Protein AF-A0A5K0W390-F1 (afdb_monomer_lite)

Organism: NCBI:txid210225

Structure (mmCIF, N/CA/C/O backbone):
data_AF-A0A5K0W390-F1
#
_entry.id   AF-A0A5K0W390-F1
#
loop_
_atom_site.group_PDB
_atom_site.id
_atom_site.type_symbol
_atom_site.label_atom_id
_atom_site.label_alt_id
_atom_site.label_comp_id
_atom_site.label_asym_id
_atom_site.label_entity_id
_atom_site.label_seq_id
_atom_site.pdbx_PDB_ins_code
_atom_site.Cartn_x
_atom_site.Cartn_y
_atom_site.Cartn_z
_atom_site.occupancy
_atom_site.B_iso_or_equiv
_atom_site.auth_seq_id
_atom_site.auth_comp_id
_atom_site.auth_asym_id
_atom_site.auth_atom_id
_atom_site.pdbx_PDB_model_num
ATOM 1 N N . THR A 1 1 ? -20.687 0.571 27.666 1.00 87.81 1 THR A N 1
ATOM 2 C CA . THR A 1 1 ? -21.795 1.548 27.859 1.00 87.81 1 THR A CA 1
ATOM 3 C C . THR A 1 1 ? -22.524 1.811 26.533 1.00 87.81 1 THR A C 1
ATOM 5 O O . THR A 1 1 ? -22.060 1.331 25.507 1.00 87.81 1 THR A O 1
ATOM 8 N N . GLN A 1 2 ? -23.682 2.501 26.506 1.00 90.50 2 GLN A N 1
ATOM 9 C CA . GLN A 1 2 ? -24.361 2.877 25.236 1.00 90.50 2 GLN A CA 1
ATOM 10 C C . GLN A 1 2 ? -23.460 3.756 24.348 1.00 90.50 2 GLN A C 1
ATOM 12 O O . GLN A 1 2 ? -23.433 3.596 23.133 1.00 90.50 2 GLN A O 1
ATOM 17 N N . HIS A 1 3 ? -22.676 4.632 24.976 1.00 93.00 3 HIS A N 1
ATOM 18 C CA . HIS A 1 3 ? -21.728 5.512 24.301 1.00 93.00 3 HIS A CA 1
ATOM 19 C C . HIS A 1 3 ? -20.645 4.728 23.542 1.00 93.00 3 HIS A C 1
ATOM 21 O O . HIS A 1 3 ? -20.523 4.884 22.333 1.00 93.00 3 HIS A O 1
ATOM 27 N N . GLU A 1 4 ? -19.980 3.776 24.206 1.00 94.00 4 GLU A N 1
ATOM 28 C CA . GLU A 1 4 ? -18.974 2.905 23.572 1.00 94.00 4 GLU A CA 1
ATOM 29 C C . GLU A 1 4 ? -19.525 2.124 22.370 1.00 94.00 4 GLU A C 1
ATOM 31 O O . GLU A 1 4 ? -18.810 1.885 21.402 1.00 94.00 4 GLU A O 1
ATOM 36 N N . ARG A 1 5 ? -20.800 1.703 22.405 1.00 93.69 5 ARG A N 1
ATOM 37 C CA . ARG A 1 5 ? -21.420 0.997 21.269 1.00 93.69 5 ARG A CA 1
ATOM 38 C C . ARG A 1 5 ? -21.582 1.910 20.059 1.00 93.69 5 ARG A C 1
ATOM 40 O O . ARG A 1 5 ? -21.376 1.458 18.936 1.00 93.69 5 ARG A O 1
ATOM 47 N N . HIS A 1 6 ? -21.949 3.168 20.288 1.00 95.31 6 HIS A N 1
ATOM 48 C CA . HIS A 1 6 ? -22.072 4.158 19.226 1.00 95.31 6 HIS A CA 1
ATOM 49 C C . HIS A 1 6 ? -20.707 4.501 18.624 1.00 95.31 6 HIS A C 1
ATOM 51 O O . HIS A 1 6 ? -20.556 4.452 17.406 1.00 95.31 6 HIS A O 1
ATOM 57 N N . GLU A 1 7 ? -19.702 4.745 19.467 1.00 97.50 7 GLU A N 1
ATOM 58 C CA . GLU A 1 7 ? -18.324 4.983 19.022 1.00 97.50 7 GLU A CA 1
ATOM 59 C C . GLU A 1 7 ? -17.773 3.787 18.237 1.00 97.50 7 GLU A C 1
ATOM 61 O O . GLU A 1 7 ? -17.202 3.950 17.162 1.00 97.50 7 GLU A O 1
ATOM 66 N N . ASN A 1 8 ? -18.006 2.558 18.708 1.00 97.00 8 ASN A N 1
ATOM 67 C CA . ASN A 1 8 ? -17.558 1.363 17.998 1.00 97.00 8 ASN A CA 1
ATOM 68 C C . ASN A 1 8 ? -18.234 1.212 16.626 1.00 97.00 8 ASN A C 1
ATOM 70 O O . ASN A 1 8 ? -17.583 0.795 15.671 1.00 97.00 8 ASN A O 1
ATOM 74 N N . ALA A 1 9 ? -19.518 1.563 16.507 1.00 97.31 9 ALA A N 1
ATOM 75 C CA . ALA A 1 9 ? -20.226 1.546 15.228 1.00 97.31 9 ALA A CA 1
ATOM 76 C C . ALA A 1 9 ? -19.663 2.587 14.246 1.00 97.31 9 ALA A C 1
ATOM 78 O O . ALA A 1 9 ? -19.471 2.273 13.072 1.00 97.31 9 ALA A O 1
ATOM 79 N N . GLN A 1 10 ? -19.342 3.791 14.726 1.00 97.69 10 GLN A N 1
ATOM 80 C CA . GLN A 1 10 ? -18.704 4.832 13.915 1.00 97.69 10 GLN A CA 1
ATOM 81 C C . GLN A 1 10 ? -17.316 4.400 13.430 1.00 97.69 10 GLN A C 1
ATOM 83 O O . GLN A 1 10 ? -17.037 4.468 12.235 1.00 97.69 10 GLN A O 1
ATOM 88 N N . LEU A 1 11 ? -16.481 3.873 14.331 1.00 98.25 11 LEU A N 1
ATOM 89 C CA . LEU A 1 11 ? -15.142 3.387 13.990 1.00 98.25 11 LEU A CA 1
ATOM 90 C C . LEU A 1 11 ? -15.183 2.244 12.968 1.00 98.25 11 LEU A C 1
ATOM 92 O O . LEU A 1 11 ? -14.330 2.180 12.088 1.00 98.25 11 LEU A O 1
ATOM 96 N N . ARG A 1 12 ? -16.175 1.346 13.049 1.00 98.00 12 ARG A N 1
ATOM 97 C CA . ARG A 1 12 ? -16.362 0.281 12.048 1.00 98.00 12 ARG A CA 1
ATOM 98 C C . ARG A 1 12 ? -16.700 0.841 10.673 1.00 98.00 12 ARG A C 1
ATOM 100 O O . ARG A 1 12 ? -16.076 0.427 9.703 1.00 98.00 12 ARG A O 1
ATOM 107 N N . ALA A 1 13 ? -17.623 1.798 10.602 1.00 98.12 13 ALA A N 1
ATOM 108 C CA . ALA A 1 13 ? -17.988 2.441 9.342 1.00 98.12 13 ALA A CA 1
ATOM 109 C C . ALA A 1 13 ? -16.798 3.185 8.709 1.00 98.12 13 ALA A C 1
ATOM 111 O O . ALA A 1 13 ? -16.589 3.124 7.498 1.00 98.12 13 ALA A O 1
ATOM 112 N N . GLU A 1 14 ? -15.978 3.854 9.524 1.00 98.19 14 GLU A N 1
ATOM 113 C CA . GLU A 1 14 ? -14.753 4.501 9.048 1.00 98.19 14 GLU A CA 1
ATOM 114 C C . GLU A 1 14 ? -13.717 3.476 8.570 1.00 98.19 14 GLU A C 1
ATOM 116 O O . GLU A 1 14 ? -13.109 3.657 7.515 1.00 98.19 14 GLU A O 1
ATOM 121 N N . ASN A 1 15 ? -13.558 2.361 9.289 1.00 98.25 15 ASN A N 1
ATOM 122 C CA . ASN A 1 15 ? -12.651 1.289 8.889 1.00 98.25 15 ASN A CA 1
ATOM 123 C C . ASN A 1 15 ? -13.057 0.672 7.543 1.00 98.25 15 ASN A C 1
ATOM 125 O O . ASN A 1 15 ? -12.205 0.489 6.679 1.00 98.25 15 ASN A O 1
ATOM 129 N N . GLU A 1 16 ? -14.349 0.412 7.335 1.00 98.38 16 GLU A N 1
ATOM 130 C CA . GLU A 1 16 ? -14.874 -0.089 6.060 1.00 98.38 16 GLU A CA 1
ATOM 131 C C . GLU A 1 16 ? -14.594 0.885 4.911 1.00 98.38 16 GLU A C 1
ATOM 133 O O . GLU A 1 16 ? -14.136 0.474 3.841 1.00 98.38 16 GLU A O 1
ATOM 138 N N . LYS A 1 17 ? -14.783 2.189 5.143 1.00 98.25 17 LYS A N 1
ATOM 139 C CA . LYS A 1 17 ? -14.450 3.223 4.158 1.00 98.25 17 LYS A CA 1
ATOM 140 C C . LYS A 1 17 ? -12.957 3.216 3.816 1.00 98.25 17 LYS A C 1
ATOM 142 O O . LYS A 1 17 ? -12.600 3.202 2.638 1.00 98.25 17 LYS A O 1
ATOM 147 N N . LEU A 1 18 ? -12.093 3.184 4.830 1.00 98.12 18 LEU A N 1
ATOM 148 C CA . LEU A 1 18 ? -10.641 3.146 4.646 1.00 98.12 18 LEU A CA 1
ATOM 149 C C . LEU A 1 18 ? -10.192 1.876 3.914 1.00 98.12 18 LEU A C 1
ATOM 151 O O . LEU A 1 18 ? -9.310 1.943 3.061 1.00 98.12 18 LEU A O 1
ATOM 155 N N . GLN A 1 19 ? -10.803 0.724 4.199 1.00 97.94 19 GLN A N 1
ATOM 156 C CA . GLN A 1 19 ? -10.515 -0.523 3.489 1.00 97.94 19 GLN A CA 1
ATOM 157 C C . GLN A 1 19 ? -10.897 -0.435 2.007 1.00 97.94 19 GLN A C 1
ATOM 159 O O . GLN A 1 19 ? -10.106 -0.843 1.154 1.00 97.94 19 GLN A O 1
ATOM 164 N N . ALA A 1 20 ? -12.061 0.139 1.692 1.00 97.56 20 ALA A N 1
ATOM 165 C CA . ALA A 1 20 ? -12.493 0.348 0.312 1.00 97.56 20 ALA A CA 1
ATOM 166 C C . ALA A 1 20 ? -11.547 1.295 -0.449 1.00 97.56 20 ALA A C 1
ATOM 168 O O . ALA A 1 20 ? -11.170 1.021 -1.588 1.00 97.56 20 ALA A O 1
ATOM 169 N N . GLU A 1 21 ? -11.109 2.386 0.181 1.00 96.38 21 GLU A N 1
ATOM 170 C CA . GLU A 1 21 ? -10.116 3.296 -0.401 1.00 96.38 21 GLU A CA 1
ATOM 171 C C . GLU A 1 21 ? -8.760 2.604 -0.601 1.00 96.38 21 GLU A C 1
ATOM 173 O O . GLU A 1 21 ? -8.168 2.704 -1.675 1.00 96.38 21 GLU A O 1
ATOM 178 N N . ASN A 1 22 ? -8.291 1.836 0.386 1.00 94.56 22 ASN A N 1
ATOM 179 C CA . ASN A 1 22 ? -7.032 1.098 0.295 1.00 94.56 22 ASN A CA 1
ATOM 180 C C . ASN A 1 22 ? -7.039 0.080 -0.855 1.00 94.56 22 ASN A C 1
ATOM 182 O O . ASN A 1 22 ? -6.048 -0.036 -1.576 1.00 94.56 22 ASN A O 1
ATOM 186 N N . MET A 1 23 ? -8.157 -0.624 -1.053 1.00 91.5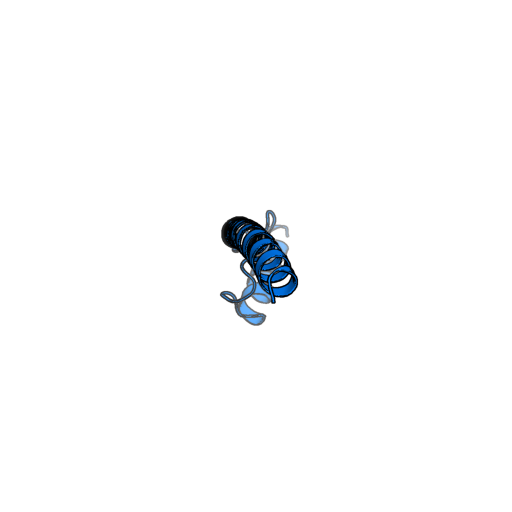6 23 MET A N 1
ATOM 187 C CA . MET A 1 23 ? -8.339 -1.545 -2.175 1.00 91.56 23 MET A CA 1
ATOM 188 C C . MET A 1 23 ? -8.232 -0.811 -3.516 1.00 91.56 23 MET A C 1
ATOM 190 O O . MET A 1 23 ? -7.440 -1.208 -4.367 1.00 91.56 23 MET A O 1
ATOM 194 N N . ARG A 1 24 ? -8.932 0.321 -3.665 1.00 92.56 24 ARG A N 1
ATOM 195 C CA . ARG A 1 24 ? -8.868 1.147 -4.882 1.00 92.56 24 ARG A CA 1
ATOM 196 C C . ARG A 1 24 ? -7.457 1.654 -5.175 1.00 92.56 24 ARG A C 1
ATOM 198 O O . ARG A 1 24 ? -7.037 1.657 -6.329 1.00 92.56 24 ARG A O 1
ATOM 205 N N . TYR A 1 25 ? -6.711 2.076 -4.153 1.00 86.69 25 TYR A N 1
ATOM 206 C CA . TYR A 1 25 ? -5.322 2.502 -4.335 1.00 86.69 25 TYR A CA 1
ATOM 207 C C . TYR A 1 25 ? -4.415 1.349 -4.758 1.00 86.69 25 TYR A C 1
ATOM 209 O O . TYR A 1 25 ? -3.586 1.533 -5.644 1.00 86.69 25 TYR A O 1
ATOM 217 N N . LYS A 1 26 ? -4.581 0.160 -4.171 1.00 84.38 26 LYS A N 1
ATOM 218 C CA . LYS A 1 26 ? -3.818 -1.030 -4.568 1.00 84.38 26 LYS A CA 1
ATOM 219 C C . LYS A 1 26 ? -4.067 -1.409 -6.024 1.00 84.38 26 LYS A C 1
ATOM 221 O O . LYS A 1 26 ? -3.108 -1.664 -6.742 1.00 84.38 26 LYS A O 1
ATOM 226 N N . GLU A 1 27 ? -5.319 -1.386 -6.474 1.00 85.00 27 GLU A N 1
ATOM 227 C CA . GLU A 1 27 ? -5.665 -1.635 -7.879 1.00 85.00 27 GLU A CA 1
ATOM 228 C C . GLU A 1 27 ? -5.059 -0.581 -8.812 1.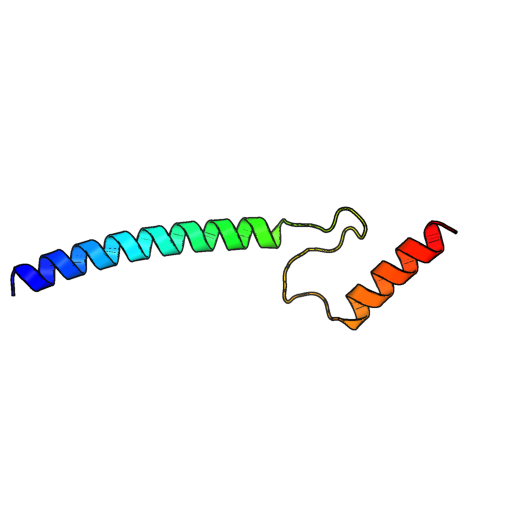00 85.00 27 GLU A C 1
ATOM 230 O O . GLU A 1 27 ? -4.454 -0.918 -9.829 1.00 85.00 27 GLU A O 1
ATOM 235 N N . ALA A 1 28 ? -5.171 0.701 -8.453 1.00 83.38 28 ALA A N 1
ATOM 236 C CA . ALA A 1 28 ? -4.605 1.790 -9.241 1.00 83.38 28 ALA A CA 1
ATOM 237 C C . ALA A 1 28 ? -3.074 1.699 -9.345 1.00 83.38 28 ALA A C 1
ATOM 239 O O . ALA A 1 28 ? -2.523 1.934 -10.415 1.00 83.38 28 ALA A O 1
ATOM 240 N N . LEU A 1 29 ? -2.392 1.333 -8.256 1.00 79.62 29 LEU A N 1
ATOM 241 C CA . LEU A 1 29 ? -0.938 1.162 -8.229 1.00 79.62 29 LEU A CA 1
ATOM 242 C C . LEU A 1 29 ? -0.479 -0.102 -8.963 1.00 79.62 29 LEU A C 1
ATOM 244 O O . LEU A 1 29 ? 0.554 -0.063 -9.623 1.00 79.62 29 LEU A O 1
ATOM 248 N N . GLY A 1 30 ? -1.238 -1.198 -8.887 1.00 74.38 30 GLY A N 1
ATOM 249 C C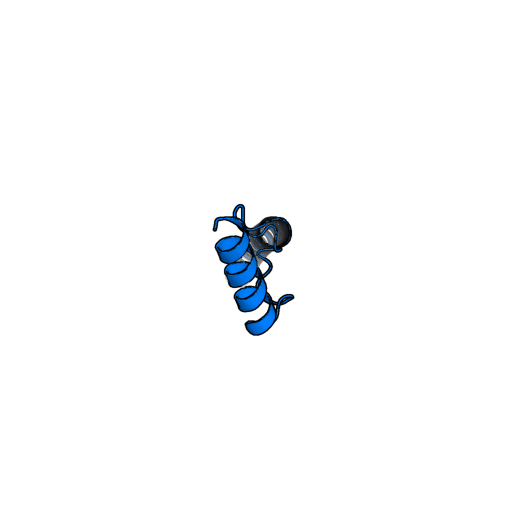A . GLY A 1 30 ? -0.951 -2.420 -9.645 1.00 74.38 30 GLY A CA 1
ATOM 250 C C . GLY A 1 30 ? -1.079 -2.220 -11.157 1.00 74.38 30 GLY A C 1
ATOM 251 O O . GLY A 1 30 ? -0.294 -2.768 -11.922 1.00 74.38 30 GLY A O 1
ATOM 252 N N . ASN A 1 31 ? -2.026 -1.380 -11.581 1.00 69.88 31 ASN A N 1
ATOM 253 C CA . ASN A 1 31 ? -2.247 -1.049 -12.990 1.00 69.88 31 ASN A CA 1
ATOM 254 C C . ASN A 1 31 ? -1.434 0.159 -13.475 1.00 69.88 31 ASN A C 1
ATOM 256 O O . ASN A 1 31 ? -1.440 0.466 -14.668 1.00 69.88 31 ASN A O 1
ATOM 260 N N . ALA A 1 32 ? -0.763 0.874 -12.573 1.00 72.00 32 ALA A N 1
ATOM 261 C CA . ALA A 1 32 ? 0.112 1.964 -12.958 1.00 72.00 32 ALA A CA 1
ATOM 262 C C . ALA A 1 32 ? 1.339 1.382 -13.668 1.00 72.00 32 ALA A C 1
ATOM 264 O O . ALA A 1 32 ? 1.980 0.452 -13.182 1.00 72.00 32 ALA A O 1
ATOM 265 N N . SER A 1 33 ? 1.668 1.935 -14.829 1.00 69.12 33 SER A N 1
ATOM 266 C CA . SER A 1 33 ? 2.871 1.592 -15.581 1.00 69.12 33 SER A CA 1
ATOM 267 C C . SER A 1 33 ? 3.644 2.858 -15.903 1.00 69.12 33 SER A C 1
ATOM 269 O O . SER A 1 33 ? 3.049 3.887 -16.235 1.00 69.12 33 SER A O 1
ATOM 271 N N . CYS A 1 34 ? 4.970 2.780 -15.861 1.00 65.69 34 CYS A N 1
ATOM 272 C CA . CYS A 1 34 ? 5.811 3.901 -16.253 1.00 65.69 34 CYS A CA 1
ATOM 273 C C . CYS A 1 34 ? 5.661 4.159 -17.764 1.00 65.69 34 CYS A C 1
ATOM 275 O O . CYS A 1 34 ? 5.944 3.256 -18.556 1.00 65.69 34 CYS A O 1
ATOM 277 N N . PRO A 1 35 ? 5.285 5.376 -18.195 1.00 66.12 35 PRO A N 1
ATOM 278 C CA . PRO A 1 35 ? 5.087 5.680 -19.612 1.00 66.12 35 PRO A CA 1
ATOM 279 C C . PRO A 1 35 ? 6.387 5.621 -20.429 1.00 66.12 35 PRO A C 1
ATOM 281 O O . PRO A 1 35 ? 6.332 5.444 -21.640 1.00 66.12 35 PRO A O 1
ATOM 284 N N . SER A 1 36 ? 7.551 5.733 -19.781 1.00 63.53 36 SER A N 1
ATOM 285 C CA . SER A 1 36 ? 8.864 5.737 -20.442 1.00 63.53 36 SER A CA 1
ATOM 286 C C . SER A 1 36 ? 9.551 4.367 -20.487 1.00 63.53 36 SER A C 1
ATOM 288 O O . SER A 1 36 ? 10.389 4.142 -21.354 1.00 63.53 36 SER A O 1
ATOM 290 N N . CYS A 1 37 ? 9.233 3.437 -19.577 1.00 62.03 37 CYS A N 1
ATOM 291 C CA . CYS A 1 37 ? 9.869 2.108 -19.552 1.00 62.03 37 CYS A CA 1
ATOM 292 C C . CYS A 1 37 ? 8.891 0.927 -19.650 1.00 62.03 37 CYS A C 1
ATOM 294 O O . CYS A 1 37 ? 9.334 -0.220 -19.693 1.00 62.03 37 CYS A O 1
ATOM 296 N N . GLY A 1 38 ? 7.574 1.176 -19.657 1.00 63.28 38 GLY A N 1
ATOM 297 C CA . GLY A 1 38 ? 6.530 0.145 -19.743 1.00 63.28 38 GLY A CA 1
ATOM 298 C C . GLY A 1 38 ? 6.491 -0.833 -18.562 1.00 63.28 38 GLY A C 1
ATOM 299 O O . GLY A 1 38 ? 5.696 -1.768 -18.567 1.00 63.28 38 GLY A O 1
ATOM 300 N N . GLY A 1 39 ? 7.355 -0.649 -17.558 1.00 61.75 39 GLY A N 1
ATOM 301 C CA . GLY A 1 39 ? 7.393 -1.464 -16.350 1.00 61.75 39 GLY A CA 1
ATOM 302 C C . GLY A 1 39 ? 6.214 -1.149 -15.437 1.00 61.75 39 GLY A C 1
ATOM 303 O O . GLY A 1 39 ? 5.814 0.016 -15.315 1.00 61.75 39 GLY A O 1
ATOM 304 N N . ALA A 1 40 ? 5.674 -2.184 -14.792 1.00 62.12 40 ALA A N 1
ATOM 305 C CA . ALA A 1 40 ? 4.687 -2.015 -13.738 1.00 62.12 40 ALA A CA 1
ATOM 306 C C . ALA A 1 40 ? 5.277 -1.116 -12.640 1.00 62.12 40 ALA A C 1
ATOM 308 O O . ALA A 1 40 ? 6.399 -1.312 -12.184 1.00 62.12 40 ALA A O 1
ATOM 309 N N . THR A 1 41 ? 4.520 -0.103 -12.228 1.00 59.59 41 THR A N 1
ATOM 310 C CA . THR A 1 41 ? 4.856 0.805 -11.120 1.00 59.59 41 THR A CA 1
ATOM 311 C C . THR A 1 41 ? 4.589 0.149 -9.761 1.00 59.59 41 THR A C 1
ATOM 313 O O . THR A 1 41 ? 4.776 0.781 -8.722 1.00 59.59 41 THR A O 1
ATOM 316 N N . ALA A 1 42 ? 4.173 -1.123 -9.750 1.00 58.69 42 ALA A N 1
ATOM 317 C CA . ALA A 1 42 ? 3.987 -1.912 -8.547 1.00 58.69 42 ALA A CA 1
ATOM 318 C C . ALA A 1 42 ? 5.296 -1.959 -7.737 1.00 58.69 42 ALA A C 1
ATOM 320 O O . ALA A 1 42 ? 6.242 -2.682 -8.055 1.00 58.69 42 ALA A O 1
ATOM 321 N N . LEU A 1 43 ? 5.331 -1.150 -6.675 1.00 54.47 43 LEU A N 1
ATOM 322 C CA . LEU A 1 43 ? 6.359 -1.128 -5.640 1.00 54.47 43 LEU A CA 1
ATOM 323 C C . LEU A 1 43 ? 6.429 -2.515 -4.983 1.00 54.47 43 LEU A C 1
ATOM 325 O O . LEU A 1 43 ? 5.698 -2.787 -4.035 1.00 54.47 43 LEU A O 1
ATOM 329 N N . GLY A 1 44 ? 7.280 -3.401 -5.501 1.00 56.59 44 GLY A N 1
ATOM 330 C CA . GLY A 1 44 ? 7.561 -4.694 -4.873 1.00 56.59 44 GLY A CA 1
ATOM 331 C C . GLY A 1 44 ? 7.877 -5.855 -5.813 1.00 56.59 44 GLY A C 1
ATOM 332 O O . GLY A 1 44 ? 8.463 -6.826 -5.347 1.00 56.59 44 GLY A O 1
ATOM 333 N N . GLU A 1 45 ? 7.540 -5.778 -7.105 1.00 60.03 45 GLU A N 1
ATOM 334 C CA . GLU A 1 45 ? 7.764 -6.909 -8.028 1.00 60.03 45 GLU A CA 1
ATOM 335 C C . GLU A 1 45 ? 9.028 -6.778 -8.887 1.00 60.03 45 GLU A C 1
ATOM 337 O O . GLU A 1 45 ? 9.546 -7.783 -9.367 1.00 60.03 45 GLU A O 1
ATOM 342 N N . MET A 1 46 ? 9.572 -5.568 -9.045 1.00 64.19 46 MET A N 1
ATOM 343 C CA . MET A 1 46 ? 10.826 -5.342 -9.769 1.00 64.19 46 MET A CA 1
ATOM 344 C C . MET A 1 46 ? 11.981 -5.090 -8.801 1.00 64.19 46 MET A C 1
ATOM 346 O O . MET A 1 46 ? 11.891 -4.239 -7.913 1.00 64.19 46 MET A O 1
ATOM 350 N N . SER A 1 47 ? 13.090 -5.810 -8.992 1.00 68.94 47 SER A N 1
ATOM 351 C CA . SER A 1 47 ? 14.338 -5.502 -8.295 1.00 68.94 47 SER A CA 1
ATOM 352 C C . SER A 1 47 ? 14.887 -4.152 -8.775 1.00 68.94 47 SER A C 1
ATOM 354 O O . SER A 1 47 ? 14.677 -3.742 -9.921 1.00 68.94 47 SER A O 1
ATOM 356 N N . PHE A 1 48 ? 15.606 -3.453 -7.896 1.00 68.94 48 PHE A N 1
ATOM 357 C CA . PHE A 1 48 ? 16.235 -2.169 -8.218 1.00 68.94 48 PHE A CA 1
ATOM 358 C C . PHE A 1 48 ? 17.162 -2.274 -9.443 1.00 68.94 48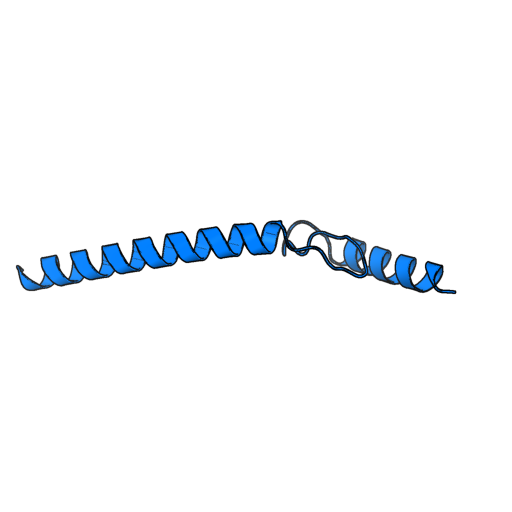 PHE A C 1
ATOM 360 O O . PHE A 1 48 ? 17.151 -1.398 -10.310 1.00 68.94 48 PHE A O 1
ATOM 367 N N . ASP A 1 49 ? 17.892 -3.386 -9.557 1.00 76.62 49 ASP A N 1
ATOM 368 C CA . ASP A 1 49 ? 18.805 -3.659 -10.669 1.00 76.62 49 ASP A CA 1
ATOM 369 C C . ASP A 1 49 ? 18.059 -3.815 -12.000 1.00 76.62 49 ASP A C 1
ATOM 371 O O . ASP A 1 49 ? 18.476 -3.265 -13.022 1.00 76.62 49 ASP A O 1
ATOM 375 N N . GLU A 1 50 ? 16.918 -4.511 -12.000 1.00 76.75 50 GLU A N 1
ATOM 376 C CA . GLU A 1 50 ? 16.101 -4.672 -13.203 1.00 76.75 50 GLU A CA 1
ATOM 377 C C . GLU A 1 50 ? 15.484 -3.340 -13.649 1.00 76.75 50 GLU A C 1
ATOM 379 O O . GLU A 1 50 ? 15.427 -3.044 -14.846 1.00 76.75 50 GLU A O 1
ATOM 384 N N . GLN A 1 51 ? 15.072 -2.497 -12.699 1.00 76.38 51 GLN A N 1
ATOM 385 C CA . GLN A 1 51 ? 14.615 -1.145 -13.009 1.00 76.38 51 GLN A CA 1
ATOM 386 C C . GLN A 1 51 ? 15.732 -0.309 -13.653 1.00 76.38 51 GLN A C 1
ATOM 388 O O . GLN A 1 51 ? 15.490 0.353 -14.665 1.00 76.38 51 GLN A O 1
ATOM 393 N N . HIS A 1 52 ? 16.948 -0.355 -13.103 1.00 79.12 52 HIS A N 1
ATOM 394 C CA . HIS A 1 52 ? 18.088 0.413 -13.606 1.00 79.12 52 HIS A CA 1
ATOM 395 C C . HIS A 1 52 ? 18.488 -0.018 -15.027 1.00 79.12 52 HIS A C 1
ATOM 397 O O . HIS A 1 52 ? 18.634 0.827 -15.911 1.00 79.12 52 HIS A O 1
ATOM 403 N N . LEU A 1 53 ? 18.556 -1.330 -15.283 1.00 80.88 53 LEU A N 1
ATOM 404 C CA . LEU A 1 53 ? 18.849 -1.886 -16.610 1.00 80.88 53 LEU A CA 1
ATOM 405 C C . LEU A 1 53 ? 17.817 -1.481 -17.670 1.00 80.88 53 LEU A C 1
ATOM 407 O O . LEU A 1 53 ? 18.181 -1.226 -18.820 1.00 80.88 53 LEU A O 1
ATOM 411 N N . ARG A 1 54 ? 16.527 -1.419 -17.317 1.00 79.00 54 ARG A N 1
ATOM 412 C CA . ARG A 1 54 ? 15.477 -0.973 -18.250 1.00 79.00 54 ARG A CA 1
ATOM 413 C C . ARG A 1 54 ? 15.608 0.509 -18.587 1.00 79.00 54 ARG A C 1
ATOM 415 O O . ARG A 1 54 ? 15.480 0.862 -19.754 1.00 79.00 54 ARG A O 1
ATOM 422 N N . ILE A 1 55 ? 15.889 1.353 -17.592 1.00 81.62 55 ILE A N 1
ATOM 423 C CA . ILE A 1 55 ? 16.126 2.791 -17.801 1.00 81.62 55 ILE A CA 1
ATOM 424 C C . ILE A 1 55 ? 17.319 2.999 -18.740 1.00 81.62 55 ILE A C 1
ATOM 426 O O . ILE A 1 55 ? 17.228 3.769 -19.694 1.00 81.62 55 ILE A O 1
ATOM 430 N N . GLU A 1 56 ? 18.415 2.279 -18.506 1.00 85.81 56 GLU A N 1
ATOM 431 C CA . GLU A 1 56 ? 19.618 2.375 -19.330 1.00 85.81 56 GLU A CA 1
ATOM 432 C C . GLU A 1 56 ? 19.377 1.900 -20.771 1.00 85.81 56 GLU A C 1
ATOM 434 O O . GLU A 1 56 ? 19.762 2.592 -21.710 1.00 85.81 56 GLU A O 1
ATOM 439 N N . ASN A 1 57 ? 18.657 0.789 -20.967 1.00 78.25 57 ASN A N 1
ATOM 440 C CA . ASN A 1 57 ? 18.269 0.321 -22.302 1.00 78.25 57 ASN A CA 1
ATOM 441 C C . ASN A 1 57 ? 17.370 1.313 -23.049 1.00 78.25 57 ASN A C 1
ATOM 443 O O . ASN A 1 57 ? 17.527 1.464 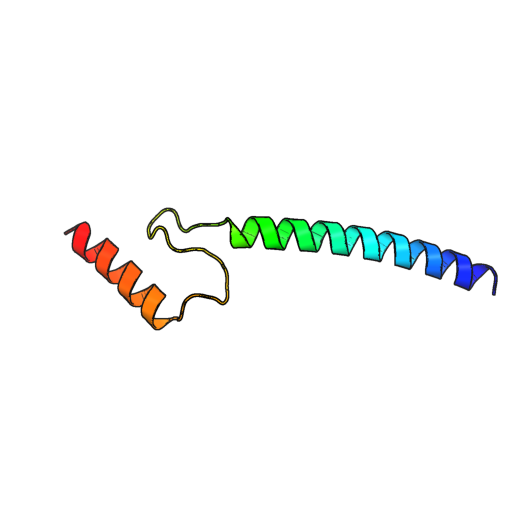-24.258 1.00 78.25 57 ASN A O 1
ATOM 447 N N . THR A 1 58 ? 16.425 1.975 -22.370 1.00 82.50 58 THR A N 1
ATOM 448 C CA . THR A 1 58 ? 15.609 3.021 -23.004 1.00 82.50 58 THR A CA 1
ATOM 449 C C . THR A 1 58 ? 16.492 4.173 -23.469 1.00 82.50 58 THR A C 1
ATOM 451 O O . THR A 1 58 ? 16.377 4.579 -24.619 1.00 82.50 58 THR A O 1
ATOM 454 N N . ARG A 1 59 ? 17.426 4.637 -22.627 1.00 82.81 59 ARG A N 1
ATOM 455 C CA . ARG A 1 59 ? 18.364 5.705 -22.999 1.00 82.81 59 ARG A CA 1
ATOM 456 C C . ARG A 1 59 ? 19.227 5.317 -24.203 1.00 82.81 59 ARG A C 1
ATOM 458 O O . ARG A 1 59 ? 19.338 6.094 -25.136 1.00 82.81 59 ARG A O 1
ATOM 465 N N . LEU A 1 60 ? 19.783 4.105 -24.206 1.00 84.44 60 LEU A N 1
ATOM 466 C CA . LEU A 1 60 ? 20.594 3.592 -25.318 1.00 84.44 60 LEU A CA 1
ATOM 467 C C . LEU A 1 60 ? 19.802 3.424 -26.625 1.00 84.44 60 LEU 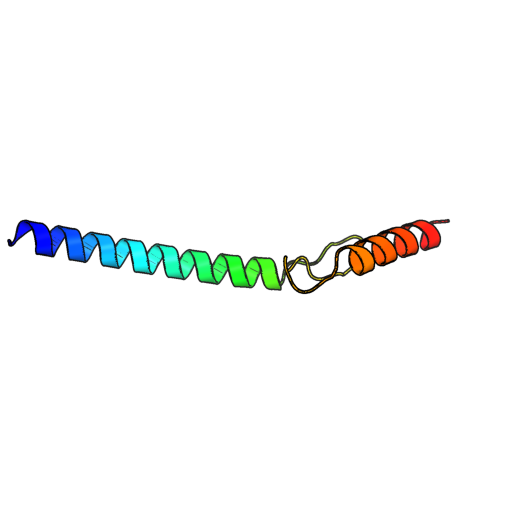A C 1
ATOM 469 O O . LEU A 1 60 ? 20.398 3.397 -27.691 1.00 84.44 60 LEU A O 1
ATOM 473 N N . ARG A 1 61 ? 18.473 3.269 -26.564 1.00 77.62 61 ARG A N 1
ATOM 474 C CA . ARG A 1 61 ? 17.612 3.203 -27.759 1.00 77.62 61 ARG A CA 1
ATOM 475 C C . ARG A 1 61 ? 17.307 4.571 -28.367 1.00 77.62 61 ARG A C 1
ATOM 477 O O . ARG A 1 61 ? 16.822 4.615 -29.493 1.00 77.62 61 ARG A O 1
ATOM 484 N N . GLU A 1 62 ? 17.499 5.646 -27.608 1.00 79.12 62 GLU A N 1
ATOM 485 C CA . GLU A 1 62 ? 17.313 7.026 -28.068 1.00 79.12 62 GLU A CA 1
ATOM 486 C C . GLU A 1 62 ? 18.599 7.622 -28.676 1.00 79.12 62 GLU A C 1
ATOM 488 O O . GLU A 1 62 ? 18.540 8.700 -29.270 1.00 79.12 62 GLU A O 1
ATOM 493 N N . GLU A 1 63 ? 19.731 6.921 -28.545 1.00 66.44 63 GLU A N 1
ATOM 494 C CA . GLU A 1 63 ? 21.007 7.185 -29.233 1.00 66.44 63 GLU A CA 1
ATOM 495 C C . GLU A 1 63 ? 21.025 6.586 -30.651 1.00 66.44 63 GLU A C 1
ATOM 497 O O . GLU A 1 63 ? 21.546 7.272 -31.563 1.00 66.44 63 GLU A O 1
#

InterPro domains:
  IPR042160 Class IV homeodomain-leucine zipper [PTHR45654] (1-63)

Foldseek 3Di:
DVVVVVVVVVVVVVVVVVVVVVVVVQVVQQPDADPQQRHRSPPPDDDPVNVVVSVVVSVVVVD

Radius of gyration: 20.8 Å; chains: 1; bounding box: 45×14×57 Å

Sequence (63 aa):
TQHERHENAQLRAENEKLQAENMRYKEALGNASCPSCGGATALGEMSFDEQHLRIENTRLREE

Secondary structure (DSSP, 8-state):
-HHHHHHHHHHHHHHHHHHHHHHHHHHHHHS-B-TTT--B--TTTS-HHHHHHHHHHHHHH--

pLDDT: mean 81.39, std 13.63, range [54.47, 98.38]